Protein AF-A0A6M1SGA2-F1 (afdb_monomer_lite)

Structure (mmCIF, N/CA/C/O backbone):
data_AF-A0A6M1SGA2-F1
#
_entry.id   AF-A0A6M1SGA2-F1
#
loop_
_atom_site.group_PDB
_atom_site.id
_atom_site.type_symbol
_atom_site.label_atom_id
_atom_site.label_alt_id
_atom_site.label_comp_id
_atom_site.label_asym_id
_atom_site.label_entity_id
_atom_site.label_seq_id
_atom_site.pdbx_PDB_ins_code
_atom_site.Cartn_x
_atom_site.Cartn_y
_atom_site.Cartn_z
_atom_site.occupancy
_atom_site.B_iso_or_equiv
_atom_site.auth_seq_id
_atom_site.auth_comp_id
_atom_site.auth_asym_id
_atom_site.auth_atom_id
_atom_site.pdbx_PDB_model_num
ATOM 1 N N . ILE A 1 1 ? -5.142 -1.359 15.292 1.00 96.94 1 ILE A N 1
ATOM 2 C CA . ILE A 1 1 ? -4.752 -2.561 14.525 1.00 96.94 1 ILE A CA 1
ATOM 3 C C . ILE A 1 1 ? -4.389 -2.132 13.121 1.00 96.94 1 ILE A C 1
ATOM 5 O O . ILE A 1 1 ? -4.877 -1.096 12.680 1.00 96.94 1 ILE A O 1
ATOM 9 N N . GLU A 1 2 ? -3.537 -2.895 12.461 1.00 98.31 2 GLU A N 1
ATOM 10 C CA . GLU A 1 2 ? -3.164 -2.681 11.065 1.00 98.31 2 GLU A CA 1
ATOM 11 C C . GLU A 1 2 ? -4.076 -3.507 10.158 1.00 98.31 2 GLU A C 1
ATOM 13 O O . GLU A 1 2 ? -4.556 -4.573 10.555 1.00 98.31 2 GLU A O 1
ATOM 18 N N . THR A 1 3 ? -4.366 -2.994 8.968 1.00 98.75 3 THR A N 1
ATOM 19 C CA . THR A 1 3 ? -5.083 -3.746 7.938 1.00 98.75 3 THR A CA 1
ATOM 20 C C . THR A 1 3 ? -4.193 -4.841 7.359 1.00 98.75 3 THR A C 1
ATOM 22 O O . THR A 1 3 ? -2.978 -4.703 7.274 1.00 98.75 3 THR A O 1
ATOM 25 N N . ASN A 1 4 ? -4.796 -5.938 6.902 1.00 98.62 4 ASN A N 1
ATOM 26 C CA . ASN A 1 4 ? -4.069 -6.992 6.193 1.00 98.62 4 ASN A CA 1
ATOM 27 C C . ASN A 1 4 ? -3.849 -6.609 4.715 1.00 98.62 4 ASN A C 1
ATOM 29 O O . ASN A 1 4 ? -4.434 -7.216 3.820 1.00 98.62 4 ASN A O 1
ATOM 33 N N . THR A 1 5 ? -3.077 -5.547 4.462 1.00 98.50 5 THR A N 1
ATOM 34 C CA . THR A 1 5 ? -2.949 -4.927 3.125 1.00 98.50 5 THR A CA 1
ATOM 35 C C . THR A 1 5 ? -1.517 -4.716 2.655 1.00 98.50 5 THR A C 1
ATOM 37 O O . THR A 1 5 ? -1.304 -4.096 1.615 1.00 98.50 5 THR A O 1
ATOM 40 N N . PHE A 1 6 ? -0.533 -5.292 3.351 1.00 98.19 6 PHE A N 1
ATOM 41 C CA . PHE A 1 6 ? 0.895 -5.147 3.042 1.00 98.19 6 PHE A CA 1
ATOM 42 C C . PHE A 1 6 ? 1.211 -5.311 1.540 1.00 98.19 6 PHE A C 1
ATOM 44 O O . PHE A 1 6 ? 1.918 -4.500 0.941 1.00 98.19 6 PHE A O 1
ATOM 51 N N . ASN A 1 7 ? 0.616 -6.329 0.905 1.00 97.31 7 ASN A N 1
ATOM 52 C CA . ASN A 1 7 ? 0.824 -6.650 -0.509 1.00 97.31 7 ASN A CA 1
ATOM 53 C C . ASN A 1 7 ? -0.348 -6.292 -1.438 1.00 97.31 7 ASN A C 1
ATOM 55 O O . ASN A 1 7 ? -0.319 -6.660 -2.609 1.00 97.31 7 ASN A O 1
ATOM 59 N N . SER A 1 8 ? -1.362 -5.566 -0.964 1.00 97.88 8 SER A N 1
ATOM 60 C CA . SER A 1 8 ? -2.609 -5.328 -1.712 1.00 97.88 8 SER A CA 1
ATOM 61 C C . SER A 1 8 ? -2.498 -4.228 -2.776 1.00 97.88 8 SER A C 1
ATOM 63 O O . SER A 1 8 ? -3.463 -3.518 -3.020 1.00 97.88 8 SER A O 1
ATOM 65 N N . GLN A 1 9 ? -1.339 -4.065 -3.416 1.00 97.62 9 GLN A N 1
ATOM 66 C CA . GLN A 1 9 ? -1.141 -3.159 -4.558 1.00 97.62 9 GLN A CA 1
ATOM 67 C C . GLN A 1 9 ? -1.016 -3.961 -5.850 1.00 97.62 9 GLN A C 1
ATOM 69 O O . GLN A 1 9 ? -0.498 -5.079 -5.845 1.00 97.62 9 GLN A O 1
ATOM 74 N N . THR A 1 10 ? -1.441 -3.369 -6.969 1.00 98.12 10 THR A N 1
ATOM 75 C CA . THR A 1 10 ? -1.402 -3.997 -8.304 1.00 98.12 10 THR A CA 1
ATOM 76 C C . THR A 1 10 ? -0.033 -4.577 -8.652 1.00 98.12 10 THR A C 1
ATOM 78 O O . THR A 1 10 ? 0.043 -5.653 -9.235 1.00 98.12 10 THR A O 1
ATOM 81 N N . ILE A 1 11 ? 1.051 -3.918 -8.234 1.00 97.88 11 ILE A N 1
ATOM 82 C CA . ILE A 1 11 ? 2.432 -4.346 -8.495 1.00 97.88 11 ILE A CA 1
ATOM 83 C C . ILE A 1 11 ? 2.751 -5.702 -7.844 1.00 97.88 11 ILE A C 1
ATOM 85 O O . ILE A 1 11 ? 3.281 -6.580 -8.519 1.00 97.88 11 ILE A O 1
ATOM 89 N N . SER A 1 12 ? 2.421 -5.899 -6.563 1.00 97.38 12 SER A N 1
ATOM 90 C CA . SER A 1 12 ? 2.679 -7.180 -5.882 1.00 97.38 12 SER A CA 1
ATOM 91 C C . SER A 1 12 ? 1.635 -8.238 -6.225 1.00 97.38 12 SER A C 1
ATOM 93 O O . SER A 1 12 ? 1.962 -9.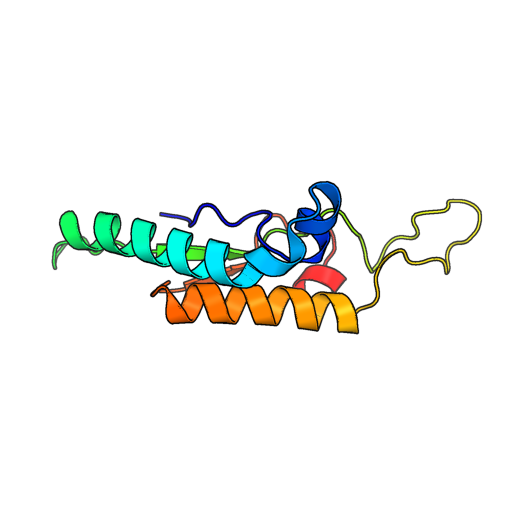419 -6.308 1.00 97.38 12 SER A O 1
ATOM 95 N N . LEU A 1 13 ? 0.384 -7.835 -6.465 1.00 98.06 13 LEU A N 1
ATOM 96 C CA . LEU A 1 13 ? -0.682 -8.757 -6.867 1.00 98.06 13 LEU A CA 1
ATOM 97 C C . LEU A 1 13 ? -0.485 -9.326 -8.279 1.00 98.06 13 LEU A C 1
ATOM 99 O O . LEU A 1 13 ? -1.040 -10.385 -8.579 1.00 98.06 13 LEU A O 1
ATOM 103 N N . ALA A 1 14 ? 0.338 -8.691 -9.118 1.00 97.62 14 ALA A N 1
ATOM 104 C CA . ALA A 1 14 ? 0.704 -9.206 -10.436 1.00 97.62 14 ALA A CA 1
ATOM 105 C C . ALA A 1 14 ? 1.410 -10.571 -10.374 1.00 97.62 14 ALA A C 1
ATOM 107 O O . ALA A 1 14 ? 1.187 -11.413 -11.246 1.00 97.62 14 ALA A O 1
ATOM 108 N N . ASP A 1 15 ? 2.170 -10.854 -9.309 1.00 96.44 15 ASP A N 1
ATOM 109 C CA . ASP A 1 15 ? 2.790 -12.174 -9.098 1.00 96.44 15 ASP A CA 1
ATOM 110 C C . ASP A 1 15 ? 1.733 -13.292 -8.961 1.00 96.44 15 ASP A C 1
ATOM 112 O O . ASP A 1 15 ? 2.016 -14.463 -9.221 1.00 96.44 15 ASP A O 1
ATOM 116 N N . TYR A 1 16 ? 0.495 -12.924 -8.611 1.00 97.19 16 TYR A N 1
ATOM 117 C CA . TYR A 1 16 ? -0.648 -13.821 -8.428 1.00 97.19 16 TYR A CA 1
ATOM 118 C C . TYR A 1 16 ? -1.735 -13.662 -9.501 1.00 97.19 16 TYR A C 1
ATOM 120 O O . TYR A 1 16 ? -2.736 -14.375 -9.442 1.00 97.19 16 TYR A O 1
ATOM 128 N N . LYS A 1 17 ? -1.556 -12.768 -10.486 1.00 98.12 17 LYS A N 1
ATOM 129 C CA . LYS A 1 17 ? -2.575 -12.396 -11.492 1.00 98.12 17 LYS A CA 1
ATOM 130 C C . LYS A 1 17 ? -3.869 -11.853 -10.866 1.00 98.12 17 LYS A C 1
ATOM 132 O O . LYS A 1 17 ? -4.972 -12.220 -11.274 1.00 98.12 17 LYS A O 1
ATOM 137 N N . MET A 1 18 ? -3.724 -11.047 -9.816 1.00 98.38 18 MET A N 1
ATOM 138 C CA . MET A 1 18 ? -4.823 -10.501 -9.012 1.00 98.38 18 MET A CA 1
ATOM 139 C C . MET A 1 18 ? -4.867 -8.970 -9.024 1.00 98.38 18 MET A C 1
ATOM 141 O O . MET A 1 18 ? -5.447 -8.361 -8.130 1.00 98.38 18 MET A O 1
ATOM 145 N N . GLU A 1 19 ? -4.258 -8.320 -10.012 1.00 98.38 19 GLU A N 1
ATOM 146 C CA . GLU A 1 19 ? -4.138 -6.861 -10.079 1.00 98.38 19 GLU A CA 1
ATOM 147 C C . GLU A 1 19 ? -5.502 -6.170 -9.973 1.00 98.38 19 GLU A C 1
ATOM 149 O O . GLU A 1 19 ? -5.645 -5.195 -9.242 1.00 98.38 19 GLU A O 1
ATOM 154 N N . SER A 1 20 ? -6.534 -6.727 -10.615 1.00 98.38 20 SER A N 1
ATOM 155 C CA . SER A 1 20 ? -7.897 -6.185 -10.580 1.00 98.38 20 SER A CA 1
ATOM 156 C C . SER A 1 20 ? -8.552 -6.204 -9.194 1.00 98.38 20 SER A C 1
ATOM 158 O O . SER A 1 20 ? -9.590 -5.576 -9.018 1.00 98.38 20 SER A O 1
ATOM 160 N N . LEU A 1 21 ? -7.989 -6.939 -8.229 1.00 98.56 21 LEU A N 1
ATOM 161 C CA . LEU A 1 21 ? -8.507 -7.051 -6.864 1.00 98.56 21 LEU A CA 1
ATOM 162 C C . LEU A 1 21 ? -7.863 -6.048 -5.898 1.00 98.56 21 LEU A C 1
ATOM 164 O O . LEU A 1 21 ? -8.275 -5.992 -4.743 1.00 98.56 21 LEU A O 1
ATOM 168 N N . ALA A 1 22 ? -6.871 -5.260 -6.332 1.00 98.50 22 ALA A N 1
ATOM 169 C CA . ALA A 1 22 ? -6.131 -4.355 -5.450 1.00 98.50 22 ALA A CA 1
ATOM 170 C C . ALA A 1 22 ? -7.063 -3.430 -4.653 1.00 98.50 22 ALA A C 1
ATOM 172 O O . ALA A 1 22 ? -7.014 -3.413 -3.424 1.00 98.50 22 ALA A O 1
ATOM 173 N N . TYR A 1 23 ? -7.966 -2.716 -5.330 1.00 98.81 23 TYR A N 1
ATOM 174 C CA . TYR A 1 23 ? -8.922 -1.832 -4.663 1.00 98.81 23 TYR A CA 1
ATOM 175 C C . TYR A 1 23 ? -9.838 -2.588 -3.684 1.00 98.81 23 TYR A C 1
ATOM 177 O O . TYR A 1 23 ? -9.898 -2.232 -2.507 1.00 98.81 23 TYR A O 1
ATOM 185 N N . GLU A 1 24 ? -10.496 -3.658 -4.142 1.00 98.69 24 GLU A N 1
ATOM 186 C CA . GLU A 1 24 ? -11.453 -4.440 -3.342 1.00 98.69 24 GLU A CA 1
ATOM 187 C C . GLU A 1 24 ? -10.810 -5.013 -2.072 1.00 98.69 24 GLU A C 1
ATOM 189 O O . GLU A 1 24 ? -11.372 -4.893 -0.982 1.00 98.69 24 GLU A O 1
ATOM 194 N N . LEU A 1 25 ? -9.596 -5.562 -2.181 1.00 98.75 25 LEU A N 1
ATOM 195 C CA . LEU A 1 25 ? -8.871 -6.109 -1.034 1.00 98.75 25 LEU A CA 1
ATOM 196 C C . LEU A 1 25 ? -8.562 -5.039 0.017 1.00 98.75 25 LEU A C 1
ATOM 198 O O . LEU A 1 25 ? -8.648 -5.323 1.211 1.00 98.75 25 LEU A O 1
ATOM 202 N N . ASN A 1 26 ? -8.222 -3.815 -0.398 1.00 98.88 26 ASN A N 1
ATOM 203 C CA . ASN A 1 26 ? -7.979 -2.718 0.542 1.00 98.88 26 ASN A CA 1
ATOM 204 C C . ASN A 1 26 ? -9.270 -2.252 1.227 1.00 98.88 26 ASN A C 1
ATOM 206 O O . ASN A 1 26 ? -9.261 -2.057 2.445 1.00 98.88 26 ASN A O 1
ATOM 210 N N . VAL A 1 27 ? -10.370 -2.118 0.476 1.00 98.94 27 VAL A N 1
ATOM 211 C CA . VAL A 1 27 ? -11.686 -1.751 1.030 1.00 98.94 27 VAL A CA 1
ATOM 212 C C . VAL A 1 27 ? -12.126 -2.768 2.074 1.00 98.94 27 VAL A C 1
ATOM 214 O O . VAL A 1 27 ? -12.419 -2.400 3.213 1.00 98.94 27 VAL A O 1
ATOM 217 N N . GLU A 1 28 ? -12.128 -4.053 1.724 1.00 98.81 28 GLU A N 1
ATOM 218 C CA . GLU A 1 28 ? -12.626 -5.099 2.616 1.00 98.81 28 GLU A CA 1
ATOM 219 C C . GLU A 1 28 ? -11.722 -5.304 3.833 1.00 98.81 28 GLU A C 1
ATOM 221 O O . GLU A 1 28 ? -12.223 -5.460 4.948 1.00 98.81 28 GLU A O 1
ATOM 226 N N . ALA A 1 29 ? -10.397 -5.228 3.673 1.00 98.81 29 ALA A N 1
ATOM 227 C CA . ALA A 1 29 ? -9.481 -5.326 4.806 1.00 98.81 29 ALA A CA 1
ATOM 228 C C . ALA A 1 29 ? -9.666 -4.169 5.802 1.00 98.81 29 ALA A C 1
ATOM 230 O O . ALA A 1 29 ? -9.688 -4.402 7.015 1.00 98.81 29 ALA A O 1
ATOM 231 N N . ALA A 1 30 ? -9.835 -2.936 5.314 1.00 98.88 30 ALA A N 1
ATOM 232 C CA . ALA A 1 30 ? -10.121 -1.783 6.163 1.00 98.88 30 ALA A CA 1
ATOM 233 C C . ALA A 1 30 ? -11.503 -1.890 6.825 1.00 98.88 30 ALA A C 1
ATOM 235 O O . ALA A 1 30 ? -11.608 -1.673 8.034 1.00 98.88 30 ALA A O 1
ATOM 236 N N . ARG A 1 31 ? -12.533 -2.321 6.085 1.00 98.88 31 ARG A N 1
ATOM 237 C CA . ARG A 1 31 ? -13.898 -2.499 6.602 1.00 98.88 31 ARG A CA 1
ATOM 238 C C . ARG A 1 31 ? -13.957 -3.539 7.719 1.00 98.88 31 ARG A C 1
ATOM 240 O O . ARG A 1 31 ? -14.568 -3.293 8.758 1.00 98.88 31 ARG A O 1
ATOM 247 N N . LEU A 1 32 ? -13.302 -4.686 7.534 1.00 98.75 32 LEU A N 1
ATOM 248 C CA . LEU A 1 32 ? -13.213 -5.735 8.553 1.00 98.75 32 LEU A CA 1
ATOM 249 C C . LEU A 1 32 ? -12.467 -5.238 9.793 1.00 98.75 32 LEU A C 1
ATOM 251 O O . LEU A 1 32 ? -12.961 -5.384 10.909 1.00 98.75 32 LEU A O 1
ATOM 255 N N . ALA A 1 33 ? -11.320 -4.579 9.607 1.00 98.62 33 ALA A N 1
ATOM 256 C CA . ALA A 1 33 ? -10.578 -3.993 10.718 1.00 98.62 33 ALA A CA 1
ATOM 257 C C . ALA A 1 33 ? -11.413 -2.947 11.473 1.00 98.62 33 ALA A C 1
ATOM 259 O O . ALA A 1 33 ? -11.347 -2.869 12.700 1.00 98.62 33 ALA A O 1
ATOM 260 N N . ARG A 1 34 ? -12.220 -2.158 10.756 1.00 98.31 34 ARG A N 1
ATOM 261 C CA . ARG A 1 34 ? -13.093 -1.141 11.340 1.00 98.31 34 ARG A CA 1
ATOM 262 C C . ARG A 1 34 ? -14.180 -1.749 12.217 1.00 98.31 34 ARG A C 1
ATOM 264 O O . ARG A 1 34 ? -14.353 -1.280 13.337 1.00 98.31 34 ARG A O 1
ATOM 271 N N . ILE A 1 35 ? -14.836 -2.811 11.749 1.00 98.50 35 ILE A N 1
ATOM 272 C CA . ILE A 1 35 ? -15.848 -3.552 12.521 1.00 98.50 35 ILE A CA 1
ATOM 273 C C . ILE A 1 35 ? -15.268 -4.041 13.852 1.00 98.50 35 ILE A C 1
ATOM 275 O O . ILE A 1 35 ? -15.862 -3.811 14.906 1.00 98.50 35 ILE A O 1
ATOM 279 N N . GLU A 1 36 ? -14.090 -4.663 13.817 1.00 98.31 36 GLU A N 1
ATOM 280 C CA . GLU A 1 36 ? -13.439 -5.187 15.023 1.00 98.31 36 GLU A CA 1
ATOM 281 C C . GLU A 1 36 ? -12.962 -4.079 15.965 1.00 98.31 36 GLU A C 1
ATOM 283 O O . GLU A 1 36 ? -13.028 -4.204 17.186 1.00 98.31 36 GLU A O 1
ATOM 288 N N . VAL A 1 37 ? -12.482 -2.967 15.411 1.00 98.06 37 VAL A N 1
ATOM 289 C CA . VAL A 1 37 ? -12.072 -1.800 16.193 1.00 98.06 37 VAL A CA 1
ATOM 290 C C . VAL A 1 37 ? -13.263 -1.159 16.888 1.00 98.06 37 VAL A C 1
ATOM 292 O O . VAL A 1 37 ? -13.177 -0.913 18.090 1.00 98.06 37 VAL A O 1
ATOM 295 N N . ASP A 1 38 ? -14.358 -0.920 16.171 1.00 97.88 38 ASP A N 1
ATOM 296 C CA . ASP A 1 38 ? -15.550 -0.270 16.715 1.00 97.88 38 ASP A CA 1
ATOM 297 C C . ASP A 1 38 ? -16.231 -1.136 17.785 1.00 97.88 38 ASP A C 1
ATOM 299 O O . ASP A 1 38 ? -16.703 -0.594 18.783 1.00 97.88 38 ASP A O 1
ATOM 303 N N . SER A 1 39 ? -16.228 -2.469 17.640 1.00 98.12 39 SER A N 1
ATOM 304 C CA . SER A 1 39 ? -16.876 -3.387 18.591 1.00 98.12 39 SER A CA 1
ATOM 305 C C . SER A 1 39 ? -16.235 -3.392 19.986 1.00 98.12 39 SER A C 1
ATOM 307 O O . SER A 1 39 ? -16.914 -3.668 20.977 1.00 98.12 39 SER A O 1
ATOM 309 N N . ILE A 1 40 ? -14.943 -3.058 20.083 1.00 97.56 40 ILE A N 1
ATOM 310 C CA . ILE A 1 40 ? -14.181 -3.038 21.345 1.00 97.56 40 ILE A CA 1
ATOM 311 C C . ILE A 1 40 ? -13.729 -1.628 21.762 1.00 97.56 40 ILE A C 1
ATOM 313 O O . ILE A 1 40 ? -13.019 -1.477 22.767 1.00 97.56 40 ILE A O 1
ATOM 317 N N . SER A 1 41 ? -14.051 -0.604 20.967 1.00 98.00 41 SER A N 1
ATOM 318 C CA . SER A 1 41 ? -13.676 0.785 21.235 1.00 98.00 41 SER A CA 1
ATOM 319 C C . SER A 1 41 ? -14.542 1.361 22.354 1.00 98.00 41 SER A C 1
ATOM 321 O O . SER A 1 41 ? -15.755 1.169 22.384 1.00 98.00 41 SER A O 1
ATOM 323 N N . THR A 1 42 ? -13.928 2.098 23.278 1.00 98.38 42 THR A N 1
ATOM 324 C CA . THR A 1 42 ? -14.637 2.836 24.334 1.00 98.38 42 THR A CA 1
ATOM 325 C C . THR A 1 42 ? -14.168 4.292 24.359 1.00 98.38 42 THR A C 1
ATOM 327 O O . THR A 1 42 ? -13.065 4.568 23.880 1.00 98.38 42 THR A O 1
ATOM 330 N N . PRO A 1 43 ? -14.941 5.232 24.939 1.00 97.44 43 PRO A N 1
ATOM 331 C CA . PRO A 1 43 ? -14.512 6.629 25.055 1.00 97.44 43 PRO A CA 1
ATOM 332 C C . PRO A 1 43 ? -13.160 6.798 25.765 1.00 97.44 43 PRO A C 1
ATOM 334 O O . PRO A 1 43 ? -12.321 7.567 25.307 1.00 97.44 43 PRO A O 1
ATOM 337 N N . ASP A 1 44 ? -12.918 6.032 26.834 1.00 98.31 44 ASP A N 1
ATOM 338 C CA . ASP A 1 44 ? -11.672 6.102 27.615 1.00 98.31 44 ASP A CA 1
ATOM 339 C C . ASP A 1 44 ? -10.494 5.390 26.942 1.00 98.31 44 ASP A C 1
ATOM 341 O O . ASP A 1 44 ? -9.329 5.627 27.268 1.00 98.31 44 ASP A O 1
ATOM 345 N N . LYS A 1 45 ? -10.782 4.468 26.021 1.00 97.88 45 LYS A N 1
ATOM 346 C CA . LYS A 1 45 ? -9.768 3.695 25.314 1.00 97.88 45 LYS A CA 1
ATOM 347 C C . LYS A 1 45 ? -10.203 3.502 23.864 1.00 97.88 45 LYS A C 1
ATOM 349 O O . LYS A 1 45 ? -10.627 2.395 23.503 1.00 97.88 45 LYS A O 1
ATOM 354 N N . PRO A 1 46 ? -10.069 4.537 23.019 1.00 97.69 46 PRO A N 1
ATOM 355 C CA . PRO A 1 46 ? -10.396 4.407 21.612 1.00 97.69 46 PRO A CA 1
ATOM 356 C C . PRO A 1 46 ? -9.510 3.344 20.953 1.00 97.69 46 PRO A C 1
ATOM 358 O O . PRO A 1 46 ? -8.389 3.046 21.390 1.00 97.69 46 PRO A O 1
ATOM 361 N N . ARG A 1 47 ? -10.028 2.719 19.902 1.00 98.31 47 ARG A N 1
ATOM 362 C CA . ARG A 1 47 ? -9.252 1.889 18.982 1.00 98.31 47 ARG A CA 1
ATOM 363 C C . ARG A 1 47 ? -9.213 2.565 17.623 1.00 98.31 47 ARG A C 1
ATOM 365 O O . ARG A 1 47 ? -10.150 3.247 17.233 1.00 98.31 47 ARG A O 1
ATOM 372 N N . PHE A 1 48 ? -8.118 2.342 16.910 1.00 98.38 48 PHE A N 1
ATOM 373 C CA . PHE A 1 48 ? -7.895 2.908 15.589 1.00 98.38 48 PHE A CA 1
ATOM 374 C C . PHE A 1 48 ? -7.459 1.815 14.619 1.00 98.38 48 PHE A C 1
ATOM 376 O O . PHE A 1 48 ? -6.853 0.809 15.011 1.00 98.38 48 PHE A O 1
ATOM 383 N N . VAL A 1 49 ? -7.761 2.052 13.350 1.00 98.81 49 VAL A N 1
ATOM 384 C CA . VAL A 1 49 ? -7.344 1.234 12.209 1.00 98.81 49 VAL A CA 1
ATOM 385 C C . VAL A 1 49 ? -6.273 2.006 11.454 1.00 98.81 49 VAL A C 1
ATOM 387 O O . VAL A 1 49 ? -6.534 3.126 11.013 1.00 98.81 49 VAL A O 1
ATOM 390 N N . ALA A 1 50 ? -5.095 1.409 11.309 1.00 98.81 50 ALA A N 1
ATOM 391 C CA . ALA A 1 50 ? -4.060 1.880 10.406 1.00 98.81 50 ALA A CA 1
ATOM 392 C C . ALA A 1 50 ? -4.189 1.121 9.084 1.00 98.81 50 ALA A C 1
ATOM 394 O O . ALA A 1 50 ? -4.008 -0.094 9.055 1.00 98.81 50 ALA A O 1
ATOM 395 N N . GLY A 1 51 ? -4.537 1.834 8.016 1.00 98.81 51 GLY A N 1
ATOM 396 C CA . GLY A 1 51 ? -4.488 1.311 6.660 1.00 98.81 51 GLY A CA 1
ATOM 397 C C . GLY A 1 51 ? -3.039 1.255 6.202 1.00 98.81 51 GLY A C 1
ATOM 398 O O . GLY A 1 51 ? -2.411 2.309 6.087 1.00 98.81 51 GLY A O 1
ATOM 399 N N . THR A 1 52 ? -2.491 0.064 5.983 1.00 98.44 52 THR A N 1
ATOM 400 C CA . THR A 1 52 ? -1.063 -0.077 5.696 1.00 98.44 52 THR A CA 1
ATOM 401 C C . THR A 1 52 ? -0.755 -0.203 4.213 1.00 98.44 52 THR A C 1
ATOM 403 O O . THR A 1 52 ? -1.440 -0.902 3.461 1.00 98.44 52 THR A O 1
ATOM 406 N N . LEU A 1 53 ? 0.302 0.494 3.801 1.00 98.50 53 LEU A N 1
ATOM 407 C CA . LEU A 1 53 ? 0.888 0.436 2.471 1.00 98.50 53 LEU A CA 1
ATOM 408 C C . LEU A 1 53 ? 2.295 -0.149 2.598 1.00 98.50 53 LEU A C 1
ATOM 410 O O . LEU A 1 53 ? 3.204 0.514 3.103 1.00 98.50 53 LEU A O 1
ATOM 414 N N . GLY A 1 54 ? 2.464 -1.391 2.143 1.00 97.94 54 GLY A N 1
ATOM 415 C CA . GLY A 1 54 ? 3.771 -2.036 2.083 1.00 97.94 54 GLY A CA 1
ATOM 416 C C . GLY A 1 54 ? 4.622 -1.542 0.903 1.00 97.94 54 GLY A C 1
ATOM 417 O O . GLY A 1 54 ? 4.145 -0.845 0.003 1.00 97.94 54 GLY A O 1
ATOM 418 N N . PRO A 1 55 ? 5.904 -1.921 0.844 1.00 96.56 55 PRO A N 1
ATOM 419 C CA . PRO A 1 55 ? 6.878 -1.297 -0.049 1.00 96.56 55 PRO A CA 1
ATOM 420 C C . PRO A 1 55 ? 6.892 -1.864 -1.486 1.00 96.56 55 PRO A C 1
ATOM 422 O O . PRO A 1 55 ? 7.725 -1.456 -2.295 1.00 96.56 55 PRO A O 1
ATOM 425 N N . THR A 1 56 ? 5.966 -2.773 -1.819 1.00 95.19 56 THR A N 1
ATOM 426 C CA . THR A 1 56 ? 5.945 -3.617 -3.034 1.00 95.19 56 THR A CA 1
ATOM 427 C C . THR A 1 56 ? 7.110 -4.617 -3.133 1.00 95.19 56 THR A C 1
ATOM 429 O O . THR A 1 56 ? 8.041 -4.598 -2.330 1.00 95.19 56 THR A O 1
ATOM 432 N N . ASN A 1 57 ? 7.075 -5.494 -4.142 1.00 92.88 57 ASN A N 1
ATOM 433 C CA . ASN A 1 57 ? 8.181 -6.383 -4.521 1.00 92.88 57 ASN A CA 1
ATOM 434 C C . ASN A 1 57 ? 9.168 -5.749 -5.534 1.00 92.88 57 ASN A C 1
ATOM 436 O O . ASN A 1 57 ? 10.065 -6.436 -6.029 1.00 92.88 57 ASN A O 1
ATOM 440 N N . ARG A 1 58 ? 9.017 -4.461 -5.884 1.00 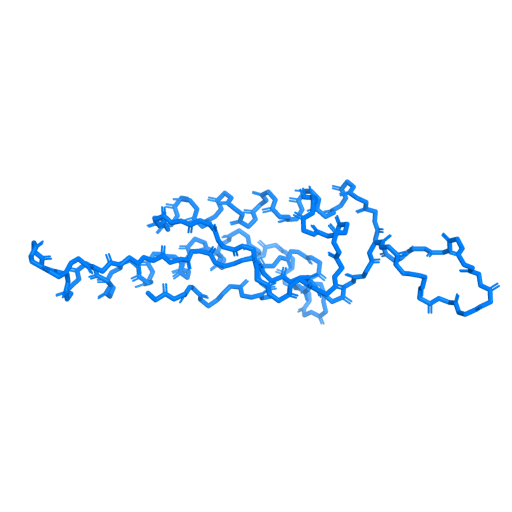94.38 58 ARG A N 1
ATOM 441 C CA . ARG A 1 58 ? 9.869 -3.744 -6.851 1.00 94.38 58 ARG A CA 1
ATOM 442 C C . ARG A 1 58 ? 10.552 -2.540 -6.207 1.00 94.38 58 ARG A C 1
ATOM 444 O O . ARG A 1 58 ? 10.024 -1.917 -5.298 1.00 94.38 58 ARG A O 1
ATOM 451 N N . THR A 1 59 ? 11.721 -2.182 -6.726 1.00 93.81 59 THR A N 1
ATOM 452 C CA . THR A 1 59 ? 12.491 -0.995 -6.325 1.00 93.81 59 THR A CA 1
ATOM 453 C C . THR A 1 59 ? 12.525 0.017 -7.466 1.00 93.81 59 THR A C 1
ATOM 455 O O . THR A 1 59 ? 12.704 -0.358 -8.629 1.00 93.81 59 THR A O 1
ATOM 458 N N . ALA A 1 60 ? 12.343 1.295 -7.138 1.00 95.38 60 ALA A N 1
ATOM 459 C CA . ALA A 1 60 ? 12.476 2.407 -8.072 1.00 95.38 60 ALA A CA 1
ATOM 460 C C . ALA A 1 60 ? 13.840 3.103 -7.982 1.00 95.38 60 ALA A C 1
ATOM 462 O O . ALA A 1 60 ? 14.259 3.745 -8.948 1.00 95.38 60 ALA A O 1
ATOM 463 N N . SER A 1 61 ? 14.552 3.008 -6.856 1.00 95.19 61 SER A N 1
ATOM 464 C CA . SER A 1 61 ? 15.870 3.636 -6.700 1.00 95.19 61 SER A CA 1
ATOM 465 C C . SER A 1 61 ? 17.040 2.713 -7.039 1.00 95.19 61 SER A C 1
ATOM 467 O O . SER A 1 61 ? 18.075 3.217 -7.481 1.00 95.19 61 SER A O 1
ATOM 469 N N . ILE A 1 62 ? 16.878 1.392 -6.923 1.00 93.44 62 ILE A N 1
ATOM 470 C CA . ILE A 1 62 ? 17.944 0.404 -7.127 1.00 93.44 62 ILE A CA 1
ATOM 471 C C . ILE A 1 62 ? 17.737 -0.315 -8.467 1.00 93.44 62 ILE A C 1
ATOM 473 O O . ILE A 1 62 ? 16.622 -0.690 -8.826 1.00 93.44 62 ILE A O 1
ATOM 477 N N . SER A 1 63 ? 18.818 -0.499 -9.228 1.00 94.69 63 SER A N 1
ATOM 478 C CA . SER A 1 63 ? 18.752 -1.291 -10.457 1.00 94.69 63 SER A CA 1
ATOM 479 C C . SER A 1 63 ? 18.602 -2.785 -10.141 1.00 94.69 63 SER A C 1
ATOM 481 O O . SER A 1 63 ? 19.291 -3.287 -9.250 1.00 94.69 63 SER A O 1
ATOM 483 N N . PRO A 1 64 ? 17.747 -3.520 -10.872 1.00 92.69 64 PRO A N 1
ATOM 484 C CA . PRO A 1 64 ? 17.676 -4.975 -10.784 1.00 92.69 64 PRO A CA 1
ATOM 485 C C . PRO A 1 64 ? 18.829 -5.682 -11.516 1.00 92.69 64 PRO A C 1
ATOM 487 O O . PRO A 1 64 ? 19.007 -6.883 -11.322 1.00 92.69 64 PRO A O 1
ATOM 490 N N . ASP A 1 65 ? 19.579 -4.973 -12.366 1.00 93.81 65 ASP A N 1
ATOM 491 C CA . ASP A 1 65 ? 20.696 -5.510 -13.143 1.00 93.81 65 ASP A CA 1
ATOM 492 C C . ASP A 1 65 ? 22.008 -4.857 -12.701 1.00 93.81 65 ASP A C 1
ATOM 494 O O . ASP A 1 65 ? 22.210 -3.649 -12.829 1.00 93.81 65 ASP A O 1
ATOM 498 N N . VAL A 1 66 ? 22.930 -5.680 -12.204 1.00 93.50 66 VAL A N 1
ATOM 499 C CA . VAL A 1 66 ? 24.260 -5.239 -11.764 1.00 93.50 66 VAL A CA 1
ATOM 500 C C . VAL A 1 66 ? 25.113 -4.672 -12.904 1.00 93.50 66 VAL A C 1
ATOM 502 O O . VAL A 1 66 ? 26.056 -3.931 -12.634 1.00 93.50 66 VAL A O 1
ATOM 505 N N . ASN A 1 67 ? 24.794 -4.998 -14.160 1.00 96.81 67 ASN A N 1
ATOM 506 C CA . ASN A 1 67 ? 25.519 -4.528 -15.343 1.00 96.81 67 ASN A CA 1
ATOM 507 C C . ASN A 1 67 ? 24.919 -3.254 -15.951 1.00 96.81 67 ASN A C 1
ATOM 509 O O . ASN A 1 67 ? 25.594 -2.586 -16.734 1.00 96.81 67 ASN A O 1
ATOM 513 N N . ASP A 1 68 ? 23.686 -2.900 -15.586 1.00 95.75 68 ASP A N 1
ATOM 514 C CA . ASP A 1 68 ? 23.020 -1.676 -16.028 1.00 95.75 68 ASP A CA 1
ATOM 515 C C . ASP A 1 68 ? 22.503 -0.888 -14.812 1.00 95.75 68 ASP A C 1
ATOM 517 O O . ASP A 1 68 ? 21.377 -1.105 -14.361 1.00 95.75 68 ASP A O 1
ATOM 521 N N . PRO A 1 69 ? 23.272 0.075 -14.271 1.00 94.19 69 PRO A N 1
ATOM 522 C CA . PRO A 1 69 ? 22.840 0.868 -13.118 1.00 94.19 69 PRO A CA 1
ATOM 523 C C . PRO A 1 69 ? 21.626 1.775 -13.414 1.00 94.19 69 PRO A C 1
ATOM 525 O O . PRO A 1 69 ? 20.997 2.290 -12.480 1.00 94.19 69 PRO A O 1
ATOM 528 N N . GLY A 1 70 ? 21.281 1.982 -14.691 1.00 94.25 70 GLY A N 1
ATOM 529 C CA . GLY A 1 70 ? 20.129 2.764 -15.138 1.00 94.25 70 GLY A CA 1
ATOM 530 C C . GLY A 1 70 ? 18.829 1.962 -15.243 1.00 94.25 70 GLY A C 1
ATOM 531 O O . GLY A 1 70 ? 17.755 2.564 -15.213 1.00 94.25 70 GLY A O 1
ATOM 532 N N . ALA A 1 71 ? 18.895 0.629 -15.304 1.00 95.19 71 ALA A N 1
ATOM 533 C CA . ALA A 1 71 ? 17.715 -0.220 -15.451 1.00 95.19 71 ALA A CA 1
ATOM 534 C C . ALA A 1 71 ? 16.746 -0.072 -14.270 1.00 95.19 71 ALA A C 1
ATOM 536 O O . ALA A 1 71 ? 17.154 0.056 -13.116 1.00 95.19 71 ALA A O 1
ATOM 537 N N . ARG A 1 72 ? 15.438 -0.099 -14.544 1.00 95.38 72 ARG A N 1
ATOM 538 C CA . ARG A 1 72 ? 14.373 -0.058 -13.530 1.00 95.38 72 ARG A CA 1
ATOM 539 C C . ARG A 1 72 ? 13.251 -1.014 -13.913 1.00 95.38 72 ARG A C 1
ATOM 541 O O . ARG A 1 72 ? 12.803 -1.015 -15.054 1.00 95.38 72 ARG A O 1
ATOM 548 N N . ASN A 1 73 ? 12.771 -1.788 -12.939 1.00 92.69 73 ASN A N 1
ATOM 549 C CA . ASN A 1 73 ? 11.645 -2.714 -13.124 1.00 92.69 73 ASN A CA 1
ATOM 550 C C . ASN A 1 73 ? 10.275 -2.062 -12.887 1.00 92.69 73 ASN A C 1
ATOM 552 O O . ASN A 1 73 ? 9.248 -2.692 -13.127 1.00 92.69 73 ASN A O 1
ATOM 556 N N . VAL A 1 74 ? 10.256 -0.830 -12.376 1.00 96.88 74 VAL A N 1
ATOM 557 C CA . VAL A 1 74 ? 9.045 -0.049 -12.133 1.00 96.88 74 VAL A CA 1
ATOM 558 C C . VAL A 1 74 ? 9.360 1.436 -12.288 1.00 96.88 74 VAL A C 1
ATOM 560 O O . VAL A 1 74 ? 10.466 1.883 -11.979 1.00 96.88 74 VAL A O 1
ATOM 563 N N . SER A 1 75 ? 8.396 2.207 -12.779 1.00 97.19 75 SER A N 1
ATOM 564 C CA . SER A 1 75 ? 8.479 3.666 -12.841 1.00 97.19 75 SER A CA 1
ATOM 565 C C . SER A 1 75 ? 7.790 4.323 -11.645 1.00 97.19 75 SER A C 1
ATOM 567 O O . SER A 1 75 ? 6.844 3.781 -11.072 1.00 97.19 75 SER A O 1
ATOM 569 N N . TYR A 1 76 ? 8.210 5.546 -11.314 1.00 97.44 76 TYR A N 1
ATOM 570 C CA . TYR A 1 76 ? 7.565 6.353 -10.274 1.00 97.44 76 TYR A CA 1
ATOM 571 C C . TYR A 1 76 ? 6.058 6.526 -10.527 1.00 97.44 76 TYR A C 1
ATOM 573 O O . TYR A 1 76 ? 5.255 6.364 -9.619 1.00 97.44 76 TYR A O 1
ATOM 581 N N . ALA A 1 77 ? 5.652 6.775 -11.778 1.00 98.25 77 ALA A N 1
ATOM 582 C CA . ALA A 1 77 ? 4.241 6.943 -12.134 1.00 98.25 77 ALA A CA 1
ATOM 583 C C . ALA A 1 77 ? 3.402 5.670 -11.904 1.00 98.25 77 ALA A C 1
ATOM 585 O O . ALA A 1 77 ? 2.241 5.762 -11.502 1.00 98.25 77 ALA A O 1
ATOM 586 N N . GLN A 1 78 ? 3.982 4.484 -12.125 1.00 98.00 78 GLN A N 1
ATOM 587 C CA . GLN A 1 78 ? 3.317 3.214 -11.814 1.00 98.00 78 GLN A CA 1
ATOM 588 C C . GLN A 1 78 ? 3.136 3.034 -10.304 1.00 98.00 78 GLN A C 1
ATOM 590 O O . GLN A 1 78 ? 2.058 2.628 -9.882 1.00 98.00 78 GLN A O 1
ATOM 595 N N . LEU A 1 79 ? 4.147 3.385 -9.501 1.00 98.38 79 LEU A N 1
ATOM 596 C CA . LEU A 1 79 ? 4.051 3.346 -8.038 1.00 98.38 79 LEU A CA 1
ATOM 597 C C . LEU A 1 79 ? 2.981 4.309 -7.518 1.00 98.38 79 LEU A C 1
ATOM 599 O O . LEU A 1 79 ? 2.104 3.867 -6.786 1.00 98.38 79 LEU A O 1
ATOM 603 N N . VAL A 1 80 ? 2.983 5.570 -7.970 1.00 98.56 80 VAL A N 1
ATOM 604 C CA . VAL A 1 80 ? 1.946 6.563 -7.616 1.00 98.56 80 VAL A CA 1
ATOM 605 C C . VAL A 1 80 ? 0.553 6.012 -7.923 1.00 98.56 80 VAL A C 1
ATOM 607 O O . VAL A 1 80 ? -0.355 6.103 -7.103 1.00 98.56 80 VAL A O 1
ATOM 610 N N . THR A 1 81 ? 0.374 5.416 -9.106 1.00 98.56 81 THR A N 1
ATOM 611 C CA . THR A 1 81 ? -0.917 4.850 -9.521 1.00 98.56 81 THR A CA 1
ATOM 612 C C . THR A 1 81 ? -1.343 3.698 -8.610 1.00 98.56 81 THR A C 1
ATOM 614 O O . THR A 1 81 ? -2.475 3.692 -8.128 1.00 98.56 81 THR A O 1
ATOM 617 N N . ALA A 1 82 ? -0.437 2.753 -8.340 1.00 98.38 82 ALA A N 1
ATOM 618 C CA . ALA A 1 82 ? -0.709 1.595 -7.493 1.00 98.38 82 ALA A CA 1
ATOM 619 C C . ALA A 1 82 ? -1.003 2.000 -6.040 1.00 98.38 82 ALA A C 1
ATOM 621 O O . ALA A 1 82 ? -1.986 1.545 -5.459 1.00 98.38 82 ALA A O 1
ATOM 622 N N . TYR A 1 83 ? -0.195 2.890 -5.458 1.00 98.62 83 TYR A N 1
ATOM 623 C CA . TYR A 1 83 ? -0.396 3.363 -4.090 1.00 98.62 83 TYR A CA 1
ATOM 624 C C . TYR A 1 83 ? -1.655 4.209 -3.939 1.00 98.62 83 TYR A C 1
ATOM 626 O O . TYR A 1 83 ? -2.364 4.057 -2.945 1.00 98.62 83 TYR A O 1
ATOM 634 N N . ALA A 1 84 ? -1.984 5.052 -4.923 1.00 98.56 84 ALA A N 1
ATOM 635 C CA . ALA A 1 84 ? -3.213 5.839 -4.896 1.00 98.56 84 ALA A CA 1
ATOM 636 C C . ALA A 1 84 ? -4.467 4.954 -4.924 1.00 98.56 84 ALA A C 1
ATOM 638 O O . ALA A 1 84 ? -5.444 5.269 -4.246 1.00 98.56 84 ALA A O 1
ATOM 639 N N . GLU A 1 85 ? -4.457 3.853 -5.678 1.00 98.62 85 GLU A N 1
ATOM 640 C CA . GLU A 1 85 ? -5.557 2.883 -5.682 1.00 98.62 85 GLU A CA 1
ATOM 641 C C . GLU A 1 85 ? -5.728 2.211 -4.312 1.00 98.62 85 GLU A C 1
ATOM 643 O O . GLU A 1 85 ? -6.841 2.195 -3.780 1.00 98.62 85 GLU A O 1
ATOM 648 N N . CYS A 1 86 ? -4.634 1.750 -3.695 1.00 98.44 86 CYS A N 1
ATOM 649 C CA . CYS A 1 86 ? -4.673 1.188 -2.342 1.00 98.44 86 CYS A CA 1
ATOM 650 C C . CYS A 1 86 ? -5.175 2.199 -1.315 1.00 98.44 86 CYS A C 1
ATOM 652 O O . CYS A 1 86 ? -6.068 1.893 -0.529 1.00 98.44 86 CYS A O 1
ATOM 654 N N . ALA A 1 87 ? -4.619 3.414 -1.331 1.00 98.62 87 ALA A N 1
ATOM 655 C CA . ALA A 1 87 ? -4.978 4.470 -0.395 1.00 98.62 87 ALA A CA 1
ATOM 656 C C . ALA A 1 87 ? -6.463 4.831 -0.503 1.00 98.62 87 ALA A C 1
ATOM 658 O O . ALA A 1 87 ? -7.122 4.967 0.524 1.00 98.62 87 ALA A O 1
ATOM 659 N N . ARG A 1 88 ? -7.012 4.921 -1.724 1.00 98.81 88 ARG A N 1
ATOM 660 C CA . ARG A 1 88 ? -8.457 5.107 -1.935 1.00 98.81 88 ARG A CA 1
ATOM 661 C C . ARG A 1 88 ? -9.258 3.975 -1.303 1.00 98.81 88 ARG A C 1
ATOM 663 O O . ARG A 1 88 ? -10.155 4.260 -0.523 1.00 98.81 88 ARG A O 1
ATOM 670 N N . GLY A 1 89 ? -8.889 2.718 -1.561 1.00 98.88 89 GLY A N 1
ATOM 671 C CA . GLY A 1 89 ? -9.581 1.571 -0.970 1.00 98.88 89 GLY A CA 1
ATOM 672 C C . GLY A 1 89 ? -9.546 1.576 0.563 1.00 98.88 89 GLY A C 1
ATOM 673 O O . GLY A 1 89 ? -10.571 1.384 1.210 1.00 98.88 89 GLY A O 1
ATOM 674 N N . LEU A 1 90 ? -8.391 1.877 1.163 1.00 98.88 90 LEU A N 1
ATOM 675 C CA . LEU A 1 90 ? -8.235 1.977 2.618 1.00 98.88 90 LEU A CA 1
ATOM 676 C C . LEU A 1 90 ? -9.084 3.106 3.225 1.00 98.88 90 LEU A C 1
ATOM 678 O O . LEU A 1 90 ? -9.682 2.920 4.286 1.00 98.88 90 LEU A O 1
ATOM 682 N N . ILE A 1 91 ? -9.134 4.268 2.564 1.00 98.81 91 ILE A N 1
ATOM 683 C CA . ILE A 1 91 ? -9.953 5.414 2.984 1.00 98.81 91 ILE A CA 1
ATOM 684 C C . ILE A 1 91 ? -11.439 5.060 2.892 1.00 98.81 91 ILE A C 1
ATOM 686 O O . ILE A 1 91 ? -12.161 5.222 3.875 1.00 98.81 91 ILE A O 1
ATOM 690 N N . ASP A 1 92 ? -11.881 4.526 1.753 1.00 98.88 92 ASP A N 1
ATOM 691 C CA . ASP A 1 92 ? -13.276 4.142 1.516 1.00 98.88 92 ASP A CA 1
ATOM 692 C C . ASP A 1 92 ? -13.729 3.028 2.478 1.00 98.88 92 ASP A C 1
ATOM 694 O O . ASP A 1 92 ? -14.871 3.020 2.936 1.00 98.88 92 ASP A O 1
ATOM 698 N N . GLY A 1 93 ? -12.820 2.119 2.851 1.00 98.62 93 GLY A N 1
ATOM 699 C 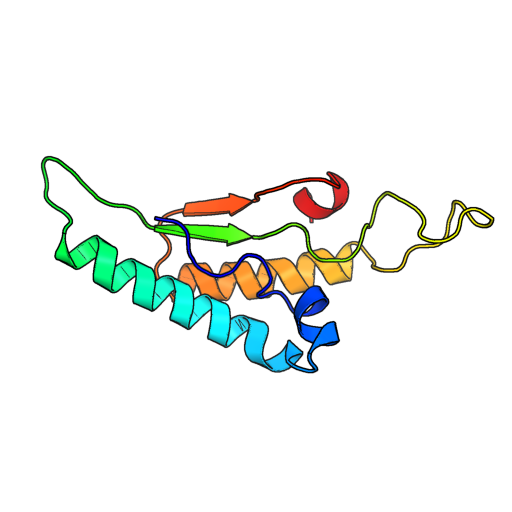CA . GLY A 1 93 ? -13.053 1.073 3.849 1.00 98.62 93 GLY A CA 1
ATOM 700 C C . GLY A 1 93 ? -12.995 1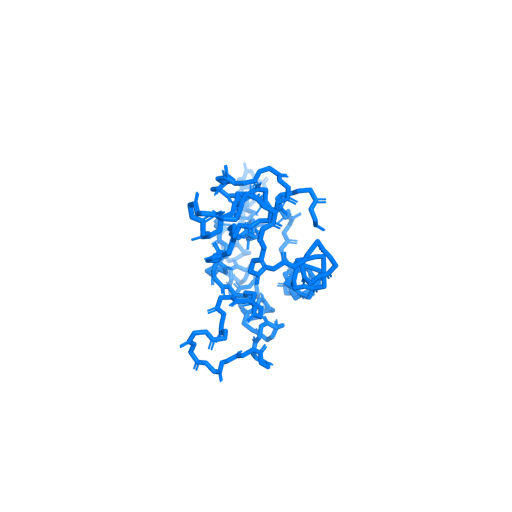.547 5.309 1.00 98.62 93 GLY A C 1
ATOM 701 O O . GLY A 1 93 ? -13.272 0.765 6.219 1.00 98.62 93 GLY A O 1
ATOM 702 N N . GLY A 1 94 ? -12.671 2.817 5.568 1.00 98.62 94 GLY A N 1
ATOM 703 C CA . GLY A 1 94 ? -12.777 3.431 6.895 1.00 98.62 94 GLY A CA 1
ATOM 704 C C . GLY A 1 94 ? -11.519 3.362 7.766 1.00 98.62 94 GLY A C 1
ATOM 705 O O . GLY A 1 94 ? -11.628 3.442 8.997 1.00 98.62 94 GLY A O 1
ATOM 706 N N . ALA A 1 95 ? -10.329 3.228 7.169 1.00 98.75 95 ALA A N 1
ATOM 707 C CA . ALA A 1 95 ? -9.071 3.397 7.894 1.00 98.75 95 ALA A CA 1
ATOM 708 C C . ALA A 1 95 ? -8.985 4.800 8.530 1.00 98.75 95 ALA A C 1
ATOM 710 O O . ALA A 1 95 ? -9.383 5.799 7.937 1.00 98.75 95 ALA A O 1
ATOM 711 N N . HIS A 1 96 ? -8.454 4.885 9.753 1.00 98.69 96 HIS A N 1
ATOM 712 C CA . HIS A 1 96 ? -8.330 6.159 10.473 1.00 98.69 96 HIS A CA 1
ATOM 713 C C . HIS A 1 96 ? -7.067 6.923 10.078 1.00 98.69 96 HIS A C 1
ATOM 715 O O . HIS A 1 96 ? -7.052 8.151 10.068 1.00 98.69 96 HIS A O 1
ATOM 721 N N . ILE A 1 97 ? -5.999 6.183 9.790 1.00 98.50 97 ILE A N 1
ATOM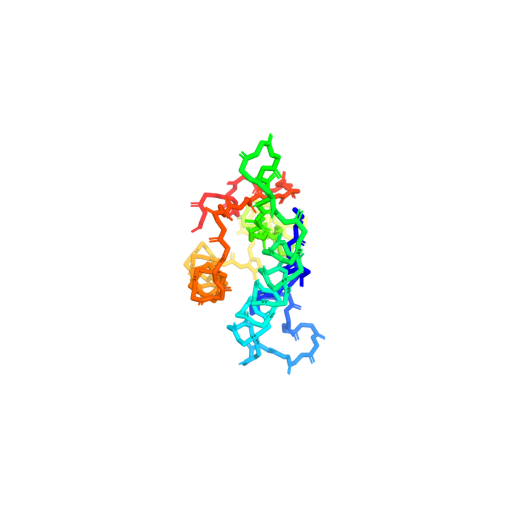 722 C CA . ILE A 1 97 ? -4.721 6.708 9.319 1.00 98.50 97 ILE A CA 1
ATOM 723 C C . ILE A 1 97 ? -4.222 5.836 8.174 1.00 98.50 97 ILE A C 1
ATOM 725 O O . ILE A 1 97 ? -4.548 4.650 8.116 1.00 98.50 97 ILE A O 1
ATOM 729 N N . ILE A 1 98 ? -3.391 6.413 7.311 1.00 98.56 98 ILE A N 1
ATOM 730 C CA . ILE A 1 98 ? -2.593 5.664 6.343 1.00 98.56 98 ILE A CA 1
ATOM 731 C C . ILE A 1 98 ? -1.168 5.573 6.878 1.00 98.56 98 ILE A C 1
ATOM 733 O O . ILE A 1 98 ? -0.587 6.585 7.273 1.00 98.56 98 ILE A O 1
ATOM 737 N N . MET A 1 99 ? -0.619 4.363 6.905 1.00 98.50 99 MET A N 1
ATOM 738 C CA . MET A 1 99 ? 0.736 4.090 7.365 1.00 98.50 99 MET A CA 1
ATOM 739 C C . MET A 1 99 ? 1.552 3.485 6.229 1.00 98.50 99 MET A C 1
ATOM 741 O O . MET A 1 99 ? 1.272 2.382 5.767 1.00 98.50 99 MET A O 1
ATOM 745 N N . ILE A 1 100 ? 2.576 4.214 5.795 1.00 98.25 100 ILE A N 1
ATOM 746 C CA . ILE A 1 100 ? 3.590 3.694 4.880 1.00 98.25 100 ILE A CA 1
ATOM 747 C C . ILE A 1 100 ? 4.6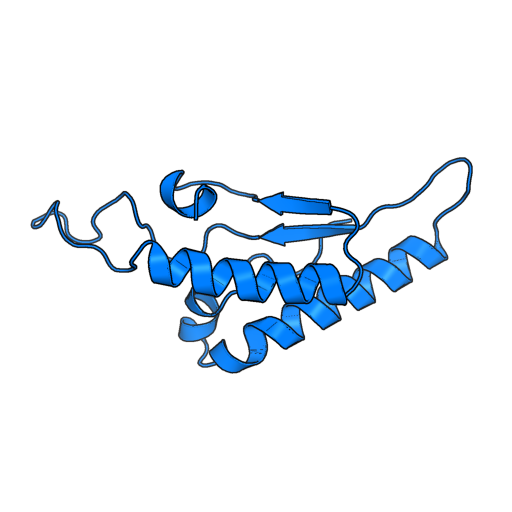00 2.931 5.735 1.00 98.25 100 ILE A C 1
ATOM 749 O O . ILE A 1 100 ? 5.251 3.527 6.597 1.00 98.25 100 ILE A O 1
ATOM 753 N N . GLU A 1 101 ? 4.709 1.624 5.527 1.00 98.31 101 GLU A N 1
ATOM 754 C CA . GLU A 1 101 ? 5.502 0.743 6.383 1.00 98.31 101 GLU A CA 1
ATOM 755 C C . GLU A 1 101 ? 6.612 0.011 5.624 1.00 98.31 101 GLU A C 1
ATOM 757 O O . GLU A 1 101 ? 6.623 -0.062 4.396 1.00 98.31 101 GLU A O 1
ATOM 762 N N . THR A 1 102 ? 7.585 -0.506 6.380 1.00 97.94 102 THR A N 1
ATOM 763 C CA . THR A 1 102 ? 8.698 -1.322 5.861 1.00 97.94 102 THR A CA 1
ATOM 764 C C . THR A 1 102 ? 9.398 -0.684 4.652 1.00 97.94 102 THR A C 1
ATOM 766 O O . THR A 1 102 ? 9.703 -1.335 3.656 1.00 97.94 102 THR A O 1
ATOM 769 N N . ILE A 1 103 ? 9.660 0.623 4.739 1.00 97.75 103 ILE A N 1
ATOM 770 C CA . ILE A 1 103 ? 10.281 1.411 3.670 1.00 97.75 103 ILE A CA 1
ATOM 771 C C . ILE A 1 103 ? 11.728 0.946 3.460 1.00 97.75 103 ILE A C 1
ATOM 773 O O . ILE A 1 103 ? 12.638 1.385 4.161 1.00 97.75 103 ILE A O 1
ATOM 777 N N . PHE A 1 104 ? 11.946 0.065 2.482 1.00 95.50 104 PHE A N 1
ATOM 778 C CA . PHE A 1 104 ? 13.291 -0.335 2.049 1.00 95.50 104 PHE A CA 1
ATOM 779 C C . PHE A 1 104 ? 13.828 0.562 0.920 1.00 95.50 104 PHE A C 1
ATOM 781 O O . PHE A 1 104 ? 15.038 0.688 0.753 1.00 95.50 104 PHE A O 1
ATOM 788 N N . ASP A 1 105 ? 12.930 1.198 0.163 1.00 96.62 105 ASP A N 1
ATOM 789 C CA . ASP A 1 105 ? 13.233 2.128 -0.923 1.00 96.62 105 ASP A CA 1
ATOM 790 C C . ASP A 1 105 ? 12.483 3.444 -0.682 1.00 96.62 105 ASP A C 1
ATOM 792 O O . ASP A 1 105 ? 11.252 3.501 -0.710 1.00 96.62 105 ASP A O 1
ATOM 796 N N . THR A 1 106 ? 13.221 4.525 -0.434 1.00 97.06 106 THR A N 1
ATOM 797 C CA . THR A 1 106 ? 12.622 5.833 -0.136 1.00 97.06 106 THR A CA 1
ATOM 798 C C . THR A 1 106 ? 11.948 6.465 -1.348 1.00 97.06 106 THR A C 1
ATOM 800 O O . THR A 1 106 ? 11.062 7.299 -1.167 1.00 97.06 106 THR A O 1
ATOM 803 N N . LEU A 1 107 ? 12.305 6.077 -2.578 1.00 97.19 107 LEU A N 1
ATOM 804 C CA . LEU A 1 107 ? 11.605 6.558 -3.767 1.00 97.19 107 LEU A CA 1
ATOM 805 C C . LEU A 1 107 ? 10.223 5.910 -3.900 1.00 97.19 107 LEU A C 1
ATOM 807 O O . LEU A 1 107 ? 9.304 6.586 -4.353 1.00 97.19 107 LEU A O 1
ATOM 811 N N . ASN A 1 108 ? 10.057 4.667 -3.433 1.00 97.56 108 ASN A N 1
ATOM 812 C CA . ASN A 1 108 ? 8.742 4.031 -3.331 1.00 97.56 108 ASN A CA 1
ATOM 813 C C . ASN A 1 108 ? 7.863 4.770 -2.323 1.00 97.56 108 ASN A C 1
ATOM 815 O O . ASN A 1 108 ? 6.745 5.128 -2.653 1.00 97.56 108 ASN A O 1
ATOM 819 N N . ALA A 1 109 ? 8.382 5.066 -1.129 1.00 97.56 109 ALA A N 1
ATOM 820 C CA . ALA A 1 109 ? 7.614 5.769 -0.096 1.00 97.56 109 ALA A CA 1
ATOM 821 C C . ALA A 1 109 ? 7.258 7.222 -0.452 1.00 97.56 109 ALA A C 1
ATOM 823 O O . ALA A 1 109 ? 6.357 7.801 0.148 1.00 97.56 109 ALA A O 1
ATOM 824 N N . LYS A 1 110 ? 7.996 7.836 -1.383 1.00 97.62 110 LYS A N 1
ATOM 825 C CA . LYS A 1 110 ? 7.673 9.167 -1.911 1.00 97.62 110 LYS A CA 1
ATOM 826 C C . LYS A 1 110 ? 6.548 9.146 -2.948 1.00 97.62 110 LYS A C 1
ATOM 828 O O . LYS A 1 110 ? 5.934 10.195 -3.139 1.00 97.62 110 LYS A O 1
ATOM 833 N N . ALA A 1 111 ? 6.379 8.029 -3.655 1.00 96.31 111 ALA A N 1
ATOM 834 C CA . ALA A 1 111 ? 5.386 7.849 -4.710 1.00 96.31 111 ALA A CA 1
ATOM 835 C C . ALA A 1 111 ? 3.981 7.704 -4.118 1.00 96.31 111 ALA A C 1
ATOM 837 O O . ALA A 1 111 ? 3.059 8.319 -4.698 1.00 96.31 111 ALA A O 1
#

Sequence (111 aa):
IETNTFNSQTISLADYKMESLAYELNVEAARLARIEVDSISTPDKPRFVAGTLGPTNRTASISPDVNDPGARNVSYAQLVTAYAECARGLIDGGAHIIMIETIFDTLNAKA

pLDDT: mean 97.54, std 1.58, range [92.69, 98.94]

Secondary structure (DSSP, 8-state):
-B-S-TT-SHHHHGGGT-GGGHHHHHHHHHHHHHHHHHHH-BTTB----EEEE---S--SSS-S-TT-TT--SS-HHHHHHHHHHHHHHHHHTT-SEEEE-S-S-HHHHH-

Foldseek 3Di:
DEFPQQQLFLQSCVVVPCSVCSLVSLLVSLLVVVVVQVVPADPVRHGFYEYEYHLHPFEPCAAPDPVDRPHGPDHLVSLCVRVVSSVVSNVNSPHPHYDYDPCPYVSSVVD

Radius of gyration: 15.61 Å; chains: 1; bounding box: 42×23×44 Å